Protein AF-A0A1Z5LGV1-F1 (afdb_monomer_lite)

Secondary structure (DSSP, 8-state):
---------S------------------SSSSGGGGS---PBPPHHHHHHHHHHHHHHHHHTT--HHHHHHHHHHHHHHHTTPBPPTT--HHHHHHHHHHHHHHHHHS-SS---HHHHHHHHHHTT----------

Sequence (136 aa):
MEAMKFPAVQMTLLLQKQKQKKGKSKTSGMFSMFRGLGGSKSITAEDMRPVLDKMRDHLIAKNVAADVAQKLCESVAAKLEGKVLGTFVGVASTVKSTLVEALVQLLSPKRRVNILRDVLEAQRSHRPYVMTFCGA

pLDDT: mean 79.91, std 23.15, range [30.38, 98.31]

InterPro domains:
  IPR013822 Signal recognition particle SRP54, helical bundle [PF02881] (28-98)
  IPR013822 Signal recognition particle SRP54, helical bundle [SM00963] (33-107)
  IPR036225 SRP/SRP receptor, N-terminal [SSF47364] (27-109)
  IPR042101 Signal recognition particle SRP54, N-terminal domain superfamily [G3DSA:1.20.120.140] (10-110)

Organism: Ornithodoros moubata (NCBI:txid6938)

Structure (mmCIF, N/CA/C/O backbone):
data_AF-A0A1Z5LGV1-F1
#
_entry.id   AF-A0A1Z5LGV1-F1
#
loop_
_atom_site.group_PDB
_atom_site.id
_atom_site.type_symbol
_atom_site.label_atom_id
_atom_site.label_alt_id
_atom_site.label_comp_id
_atom_site.label_asym_id
_atom_site.label_entity_id
_atom_site.label_seq_id
_atom_site.pdbx_PDB_ins_code
_atom_site.Cartn_x
_atom_site.Cartn_y
_atom_site.Cartn_z
_atom_site.occupancy
_atom_site.B_iso_or_equiv
_atom_site.auth_seq_id
_atom_site.auth_comp_id
_atom_site.auth_asym_id
_atom_site.auth_atom_id
_atom_site.pdbx_PDB_model_num
ATOM 1 N N . MET A 1 1 ? -64.201 9.557 92.984 1.00 36.22 1 MET A N 1
ATOM 2 C CA . MET A 1 1 ? -64.137 9.000 91.616 1.00 36.22 1 MET A CA 1
ATOM 3 C C . MET A 1 1 ? -65.012 9.906 90.767 1.00 36.22 1 MET A C 1
ATOM 5 O O . MET A 1 1 ? -66.161 10.060 91.130 1.00 36.22 1 MET A O 1
ATOM 9 N N . GLU A 1 2 ? -64.583 10.647 89.759 1.00 35.22 2 GLU A N 1
ATOM 10 C CA . GLU A 1 2 ? -63.324 10.742 89.031 1.00 35.22 2 GLU A CA 1
ATOM 11 C C . GLU A 1 2 ? -63.186 12.181 88.505 1.00 35.22 2 GLU A C 1
ATOM 13 O O . GLU A 1 2 ? -64.122 12.977 88.552 1.00 35.22 2 GLU A O 1
ATOM 18 N N . ALA A 1 3 ? -61.969 12.517 88.105 1.00 33.66 3 ALA A N 1
ATOM 19 C CA . ALA A 1 3 ? -61.445 13.849 87.935 1.00 33.66 3 ALA A CA 1
ATOM 20 C C . ALA A 1 3 ? -61.951 14.582 86.683 1.00 33.66 3 ALA A C 1
ATOM 22 O O . ALA A 1 3 ? -62.099 14.026 85.599 1.00 33.66 3 ALA A O 1
ATOM 23 N N . MET A 1 4 ? -62.088 15.895 86.860 1.00 40.12 4 MET A N 1
ATOM 24 C CA . MET A 1 4 ? -61.941 16.920 85.831 1.00 40.12 4 MET A CA 1
ATOM 25 C C . MET A 1 4 ? -60.697 16.681 84.957 1.00 40.12 4 MET A C 1
ATOM 27 O O . MET A 1 4 ? -59.629 16.406 85.509 1.00 40.12 4 MET A O 1
ATOM 31 N N . LYS A 1 5 ? -60.795 16.960 83.646 1.00 38.00 5 LYS A N 1
ATOM 32 C CA . LYS A 1 5 ? -60.021 18.016 82.941 1.00 38.00 5 LYS A CA 1
ATOM 33 C C . LYS A 1 5 ? -60.082 17.869 81.409 1.00 38.00 5 LYS A C 1
ATOM 35 O O . LYS A 1 5 ? -59.500 16.963 80.829 1.00 38.00 5 LYS A O 1
ATOM 40 N N . PHE A 1 6 ? -60.720 18.844 80.764 1.00 41.50 6 PHE A N 1
ATOM 41 C CA . PHE A 1 6 ? -60.247 19.450 79.505 1.00 41.50 6 PHE A CA 1
ATOM 42 C C . PHE A 1 6 ? -59.031 20.370 79.821 1.00 41.50 6 PHE A C 1
ATOM 44 O O . PHE A 1 6 ? -58.796 20.586 81.015 1.00 41.50 6 PHE A O 1
ATOM 51 N N . PRO A 1 7 ? -58.322 21.042 78.877 1.00 52.81 7 PRO A N 1
ATOM 52 C CA . PRO A 1 7 ? -58.356 21.035 77.400 1.00 52.81 7 PRO A CA 1
ATOM 53 C C . PRO A 1 7 ? -56.933 21.085 76.750 1.00 52.81 7 PRO A C 1
ATOM 55 O O . PRO A 1 7 ? -55.912 21.054 77.428 1.00 52.81 7 PRO A O 1
ATOM 58 N N . ALA A 1 8 ? -56.915 21.322 75.431 1.00 34.22 8 ALA A N 1
ATOM 59 C CA . ALA A 1 8 ? -56.030 22.271 74.738 1.00 34.22 8 ALA A CA 1
ATOM 60 C C . 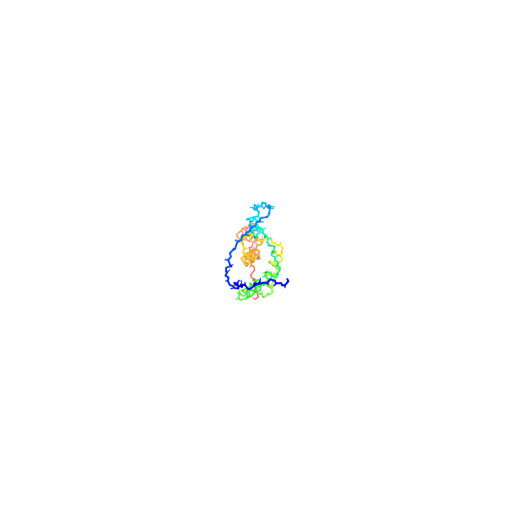ALA A 1 8 ? -54.835 21.719 73.931 1.00 34.22 8 ALA A C 1
ATOM 62 O O . ALA A 1 8 ? -53.972 20.994 74.410 1.00 34.22 8 ALA A O 1
ATOM 63 N N . VAL A 1 9 ? -54.753 22.261 72.712 1.00 41.88 9 VAL A N 1
ATOM 64 C CA . VAL A 1 9 ? -53.551 22.415 71.882 1.00 41.88 9 VAL A CA 1
ATOM 65 C C . VAL A 1 9 ? -53.180 21.227 70.982 1.00 41.88 9 VAL A C 1
ATOM 67 O O . VAL A 1 9 ? -52.059 20.729 70.959 1.00 41.88 9 VAL A O 1
ATOM 70 N N . GLN A 1 10 ? -54.123 20.869 70.106 1.00 46.72 10 GLN A N 1
ATOM 71 C CA . GLN A 1 10 ? -53.783 20.648 68.697 1.00 46.72 10 GLN A CA 1
ATOM 72 C C . GLN A 1 10 ? -53.206 21.971 68.148 1.00 46.72 10 GLN A C 1
ATOM 74 O O . GLN A 1 10 ? -53.766 23.021 68.447 1.00 46.72 10 GLN A O 1
ATOM 79 N N . MET A 1 11 ? -52.143 21.909 67.336 1.00 42.72 11 MET A N 1
ATOM 80 C CA . MET A 1 11 ? -51.363 23.039 66.788 1.00 42.72 11 MET A CA 1
ATOM 81 C C . MET A 1 11 ? -50.454 23.748 67.795 1.00 42.72 11 MET A C 1
ATOM 83 O O . MET A 1 11 ? -50.909 24.622 68.515 1.00 42.72 11 MET A O 1
ATOM 87 N N . THR A 1 12 ? -49.145 23.461 67.781 1.00 32.78 12 THR A N 1
ATOM 88 C CA . THR A 1 12 ? -48.112 24.358 67.209 1.00 32.78 12 THR A CA 1
ATOM 89 C C . THR A 1 12 ? -46.728 23.657 67.214 1.00 32.78 12 THR A C 1
ATOM 91 O O . THR A 1 12 ? -46.398 22.980 68.180 1.00 32.78 12 THR A O 1
ATOM 94 N N . LEU A 1 13 ? -45.918 23.893 66.165 1.00 39.47 13 LEU A N 1
ATOM 95 C CA . LEU A 1 13 ? -44.435 23.795 66.099 1.00 39.47 13 LEU A CA 1
ATOM 96 C C . LEU A 1 13 ? -43.800 22.384 66.150 1.00 39.47 13 LEU A C 1
ATOM 98 O O . LEU A 1 13 ? -43.783 21.718 67.173 1.00 39.47 13 LEU A O 1
ATOM 102 N N . LEU A 1 14 ? -43.250 21.826 65.059 1.00 42.00 14 LEU A N 1
ATOM 103 C CA . LEU A 1 14 ? -41.981 22.219 64.408 1.00 42.00 14 LEU A CA 1
ATOM 104 C C . LEU A 1 14 ? -40.938 22.792 65.383 1.00 42.00 14 LEU A C 1
ATOM 106 O O . LEU A 1 14 ? -40.961 23.986 65.628 1.00 42.00 14 LEU A O 1
ATOM 110 N N . LEU A 1 15 ? -39.996 21.969 65.864 1.00 39.81 15 LEU A N 1
ATOM 111 C CA . LEU A 1 15 ? -38.536 22.198 65.792 1.00 39.81 15 LEU A CA 1
ATOM 112 C C . LEU A 1 15 ? -37.749 21.217 66.693 1.00 39.81 15 LEU A C 1
ATOM 114 O O . LEU A 1 15 ? -37.847 21.242 67.910 1.00 39.81 15 LEU A O 1
ATOM 118 N N . GLN A 1 16 ? -36.917 20.400 66.035 1.00 39.75 16 GLN A N 1
ATOM 119 C CA . GLN A 1 16 ? -35.547 19.991 66.398 1.00 39.75 16 GLN A CA 1
ATOM 120 C C . GLN A 1 16 ? -35.178 19.698 67.873 1.00 39.75 16 GLN A C 1
ATOM 122 O O . GLN A 1 16 ? -35.063 20.624 68.667 1.00 39.75 16 GLN A O 1
ATOM 127 N N . LYS A 1 17 ? -34.649 18.487 68.144 1.00 36.25 17 LYS A N 1
ATOM 128 C CA . LYS A 1 17 ? -33.234 18.321 68.571 1.00 36.25 17 LYS A CA 1
ATOM 129 C C . LYS A 1 17 ? -32.749 16.865 68.525 1.00 36.25 17 LYS A C 1
ATOM 131 O O . LYS A 1 17 ? -33.397 15.952 69.019 1.00 36.25 17 LYS A O 1
ATOM 136 N N . GLN A 1 18 ? -31.568 16.682 67.941 1.00 45.03 18 GLN A N 1
ATOM 137 C CA . GLN A 1 18 ? -30.833 15.424 67.787 1.00 45.03 18 GLN A CA 1
ATOM 138 C C . GLN A 1 18 ? -30.081 14.970 69.051 1.00 45.03 18 GLN A C 1
ATOM 140 O O . GLN A 1 18 ? -29.684 15.818 69.853 1.00 45.03 18 GLN A O 1
ATOM 145 N N . LYS A 1 19 ? -29.686 13.678 69.109 1.00 33.72 19 LYS A N 1
ATOM 146 C CA . LYS A 1 19 ? -28.372 13.276 69.667 1.00 33.72 19 LYS A CA 1
ATOM 147 C C . LYS A 1 19 ? -27.834 11.899 69.191 1.00 33.72 19 LYS A C 1
ATOM 149 O O . LYS A 1 19 ? -28.263 10.856 69.659 1.00 33.72 19 LYS A O 1
ATOM 154 N N . GLN A 1 20 ? -26.853 11.977 68.279 1.00 38.22 20 GLN A N 1
ATOM 155 C CA . GLN A 1 20 ? -25.577 11.234 68.114 1.00 38.22 20 GLN A CA 1
ATOM 156 C C . GLN A 1 20 ? -25.432 9.708 68.339 1.00 38.22 20 GLN A C 1
ATOM 158 O O . GLN A 1 20 ? -25.688 9.210 69.430 1.00 38.22 20 GLN A O 1
ATOM 163 N N . LYS A 1 21 ? -24.691 9.053 67.415 1.00 30.38 21 LYS A N 1
ATOM 164 C CA . LYS A 1 21 ? -23.505 8.211 67.731 1.00 30.38 21 LYS A CA 1
ATOM 165 C C . LYS A 1 21 ? -22.512 8.080 66.549 1.00 30.38 21 LYS A C 1
ATOM 167 O O . LYS A 1 21 ? -22.843 8.348 65.403 1.00 30.38 21 LYS A O 1
ATOM 172 N N . LYS A 1 22 ? -21.260 7.779 66.913 1.00 31.39 22 LYS A N 1
ATOM 173 C CA . LYS A 1 22 ? -19.958 8.121 66.301 1.00 31.39 22 LYS A CA 1
ATOM 174 C C . LYS A 1 22 ? -19.494 7.268 65.098 1.00 31.39 22 LYS A C 1
ATOM 176 O O . LYS A 1 22 ? -19.676 6.061 65.100 1.00 31.39 22 LYS A O 1
ATOM 181 N N . GLY A 1 23 ? -18.693 7.904 64.228 1.00 35.59 23 GLY A N 1
ATOM 182 C CA . GLY A 1 23 ? -17.347 7.437 63.839 1.00 35.59 23 GLY A CA 1
ATOM 183 C C . GLY A 1 23 ? -17.188 6.504 62.630 1.00 35.59 23 GLY A C 1
ATOM 184 O O . GLY A 1 23 ? -17.372 5.302 62.760 1.00 35.59 23 GLY A O 1
ATOM 185 N N . LYS A 1 24 ? -16.693 7.051 61.506 1.00 33.25 24 LYS A N 1
ATOM 186 C CA . LYS A 1 24 ? -15.644 6.465 60.639 1.00 33.25 24 LYS A CA 1
ATOM 187 C C . LYS A 1 24 ? -15.133 7.530 59.654 1.00 33.25 24 LYS A C 1
ATOM 189 O O . LYS A 1 24 ? -15.901 8.349 59.153 1.00 33.25 24 LYS A O 1
ATOM 194 N N . SER A 1 25 ? -13.818 7.548 59.468 1.00 41.03 25 SER A N 1
ATOM 195 C CA . SER A 1 25 ? -13.013 8.503 58.699 1.00 41.03 25 SER A CA 1
ATOM 196 C C . SER A 1 25 ? -13.565 8.802 57.299 1.00 41.03 25 SER A C 1
ATOM 198 O O . SER A 1 25 ? -13.616 7.922 56.440 1.00 41.03 25 SER A O 1
ATOM 200 N N . LYS A 1 26 ? -13.905 10.068 57.035 1.00 47.12 26 LYS A N 1
ATOM 201 C CA . LYS A 1 26 ? -14.182 10.579 55.686 1.00 47.12 26 LYS A CA 1
ATOM 202 C C . LYS A 1 26 ? -12.886 11.094 55.054 1.00 47.12 26 LYS A C 1
ATOM 204 O O . LYS A 1 26 ? -12.682 12.292 54.925 1.00 47.12 26 LYS A O 1
ATOM 209 N N . THR A 1 27 ? -12.014 10.170 54.670 1.00 55.22 27 THR A N 1
ATOM 210 C CA . THR A 1 27 ? -10.821 10.429 53.843 1.00 55.22 27 THR A CA 1
ATOM 211 C C . THR A 1 27 ? -10.721 9.355 52.761 1.00 55.22 27 THR A C 1
ATOM 213 O O . THR A 1 27 ? -9.743 8.628 52.677 1.00 55.22 27 THR A O 1
ATOM 216 N N . SER A 1 28 ? -11.781 9.176 51.969 1.00 55.50 28 SER A N 1
ATOM 217 C CA . SER A 1 28 ? -11.756 8.298 50.786 1.00 55.50 28 SER A CA 1
ATOM 218 C C . SER A 1 28 ? -12.916 8.636 49.841 1.00 55.50 28 SER A C 1
ATOM 220 O O . SER A 1 28 ? -13.793 7.822 49.579 1.00 55.50 28 SER A O 1
ATOM 222 N N . GLY A 1 29 ? -13.006 9.903 49.422 1.00 60.25 29 GLY A N 1
ATOM 223 C CA . GLY A 1 29 ? -14.094 10.390 48.556 1.00 60.25 29 GLY A CA 1
ATOM 224 C C . GLY A 1 29 ? -13.644 10.972 47.216 1.00 60.25 29 GLY A C 1
ATOM 225 O O . GLY A 1 29 ? -14.476 11.165 46.342 1.00 60.25 29 GLY A O 1
ATOM 226 N N . MET A 1 30 ? -12.345 11.238 47.033 1.00 61.28 30 MET A N 1
ATOM 227 C CA . MET A 1 30 ? -11.829 11.940 45.844 1.00 61.28 30 MET A CA 1
ATOM 228 C C . MET A 1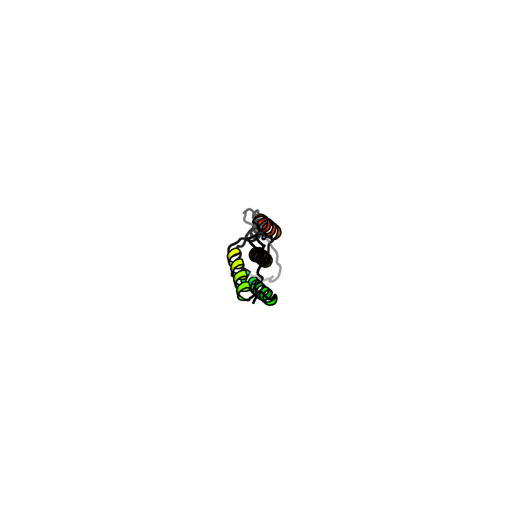 30 ? -10.877 11.103 44.975 1.00 61.28 30 MET A C 1
ATOM 230 O O . MET A 1 30 ? -10.498 11.539 43.896 1.00 61.28 30 MET A O 1
ATOM 234 N N . PHE A 1 31 ? -10.547 9.870 45.379 1.00 63.59 31 PHE A N 1
ATOM 235 C CA . PHE A 1 31 ? -9.736 8.951 44.564 1.00 63.59 31 PHE A CA 1
ATOM 236 C C . PHE A 1 31 ? -10.560 8.069 43.602 1.00 63.59 31 PHE A C 1
ATOM 238 O O . PHE A 1 31 ? -9.977 7.407 42.748 1.00 63.59 31 PHE A O 1
ATOM 245 N N . SER A 1 32 ? -11.902 8.055 43.680 1.00 59.44 32 SER A N 1
ATOM 246 C CA . SER A 1 32 ? -12.731 7.246 42.762 1.00 59.44 32 SER A CA 1
ATOM 247 C C . SER A 1 32 ? -12.989 7.921 41.409 1.00 59.44 32 SER A C 1
ATOM 249 O O . SER A 1 32 ? -13.246 7.227 40.428 1.00 59.44 32 SER A O 1
ATOM 251 N N . MET A 1 33 ? -12.853 9.249 41.323 1.00 61.69 33 MET A N 1
ATOM 252 C CA . MET A 1 33 ? -13.093 10.006 40.087 1.00 61.69 33 MET A CA 1
ATOM 253 C C . MET A 1 33 ? -11.931 9.895 39.085 1.00 61.69 33 MET A C 1
ATOM 255 O O . MET A 1 33 ? -12.138 9.997 37.880 1.00 61.69 33 MET A O 1
ATOM 259 N N . PHE A 1 34 ? -10.723 9.576 39.560 1.00 58.69 34 PHE A N 1
ATOM 260 C CA . PHE A 1 34 ? -9.552 9.337 38.706 1.00 58.69 34 PHE A CA 1
ATOM 261 C C . PHE A 1 34 ? -9.468 7.903 38.154 1.00 58.69 34 PHE A C 1
ATOM 263 O O . PHE A 1 34 ? -8.613 7.615 37.320 1.00 58.69 34 PHE A O 1
ATOM 270 N N . ARG A 1 35 ? -10.384 6.999 38.538 1.00 59.09 35 ARG A N 1
ATOM 271 C CA . ARG A 1 35 ? -10.413 5.615 38.026 1.00 59.09 35 ARG A CA 1
ATOM 272 C C . ARG A 1 35 ? -10.945 5.510 36.585 1.00 59.09 35 ARG A C 1
ATOM 274 O O . ARG A 1 35 ? -10.800 4.464 35.963 1.00 59.09 35 ARG A O 1
ATOM 281 N N . GLY A 1 36 ? -11.522 6.588 36.044 1.00 55.53 36 GLY A N 1
ATOM 282 C CA . GLY A 1 36 ? -12.005 6.668 34.658 1.00 55.53 36 GLY A CA 1
ATOM 283 C C . GLY A 1 36 ? -10.961 7.107 33.621 1.00 55.53 36 GLY A C 1
ATOM 284 O O . GLY A 1 36 ? -11.248 7.056 32.430 1.00 55.53 36 GLY A O 1
ATOM 285 N N . LEU A 1 3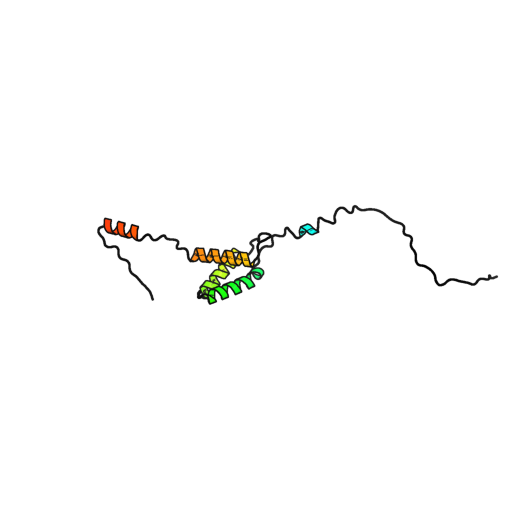7 ? -9.760 7.519 34.048 1.00 54.22 37 LEU A N 1
ATOM 286 C CA . LEU A 1 37 ? -8.723 8.121 33.189 1.00 54.22 37 LEU A CA 1
ATOM 287 C C . LEU A 1 37 ? -7.563 7.175 32.824 1.00 54.22 37 LEU A C 1
ATOM 289 O O . LEU A 1 37 ? -6.577 7.608 32.236 1.00 54.22 37 LEU A O 1
ATOM 293 N N . GLY A 1 38 ? -7.673 5.884 33.149 1.00 56.19 38 GLY A N 1
ATOM 294 C CA . GLY A 1 38 ? -6.594 4.902 32.966 1.00 56.19 38 GLY A CA 1
ATOM 295 C C . GLY A 1 38 ? -7.040 3.577 32.351 1.00 56.19 38 GLY A C 1
ATOM 296 O O . GLY A 1 38 ? -6.419 2.551 32.601 1.00 56.19 38 GLY A O 1
ATOM 297 N N . GLY A 1 39 ? -8.144 3.570 31.601 1.00 55.47 39 GLY A N 1
ATOM 298 C CA . GLY A 1 39 ? -8.634 2.382 30.907 1.00 55.47 39 GLY A CA 1
ATOM 299 C C . GLY A 1 39 ? -8.254 2.446 29.441 1.00 55.47 39 GLY A C 1
ATOM 300 O O . GLY A 1 39 ? -8.995 3.003 28.636 1.00 55.47 39 GLY A O 1
ATOM 301 N N . SER A 1 40 ? -7.096 1.902 29.101 1.00 64.25 40 SER A N 1
ATOM 302 C CA . SER A 1 40 ? -6.608 1.814 27.736 1.00 64.25 40 SER A CA 1
ATOM 303 C C . SER A 1 40 ? -7.449 0.772 26.976 1.00 64.25 40 SER A C 1
ATOM 305 O O . SER A 1 40 ? -7.080 -0.398 26.874 1.00 64.25 40 SER A O 1
ATOM 307 N N . LYS A 1 41 ? -8.660 1.168 26.560 1.00 71.88 41 LYS A N 1
ATOM 308 C CA . LYS A 1 41 ? -9.611 0.285 25.878 1.00 71.88 41 LYS A CA 1
ATOM 309 C C . LYS A 1 41 ? -8.968 -0.236 24.594 1.00 71.88 41 LYS A C 1
ATOM 311 O O . LYS A 1 41 ? -8.501 0.545 23.763 1.00 71.88 41 LYS A O 1
ATOM 316 N N . SER A 1 42 ? -8.924 -1.557 24.469 1.00 85.88 42 SER A N 1
ATOM 317 C CA . SER A 1 42 ? -8.556 -2.227 23.229 1.00 85.88 42 SER A CA 1
ATOM 318 C C . SER A 1 42 ? -9.613 -1.939 22.170 1.00 85.88 42 SER A C 1
ATOM 320 O O . SER A 1 42 ? -10.807 -1.987 22.463 1.00 85.88 42 SER A O 1
ATOM 322 N N . ILE A 1 43 ? -9.174 -1.663 20.951 1.00 89.62 43 ILE A N 1
ATOM 323 C CA . ILE A 1 43 ? -10.053 -1.473 19.804 1.00 89.62 43 ILE A CA 1
ATOM 324 C C . ILE A 1 43 ? -10.642 -2.824 19.372 1.00 89.62 43 ILE A C 1
ATOM 326 O O . ILE A 1 43 ? -9.914 -3.810 19.211 1.00 89.62 43 ILE A O 1
ATOM 330 N N . THR A 1 44 ? -11.963 -2.884 19.214 1.00 92.00 44 THR A N 1
ATOM 331 C CA . THR A 1 44 ? -12.675 -4.086 18.753 1.00 92.00 44 THR A CA 1
ATOM 332 C C . THR A 1 44 ? -13.097 -3.959 17.290 1.00 92.00 44 THR A C 1
ATOM 334 O O . THR A 1 44 ? -13.118 -2.859 16.730 1.00 92.00 44 THR A O 1
ATOM 337 N N . ALA A 1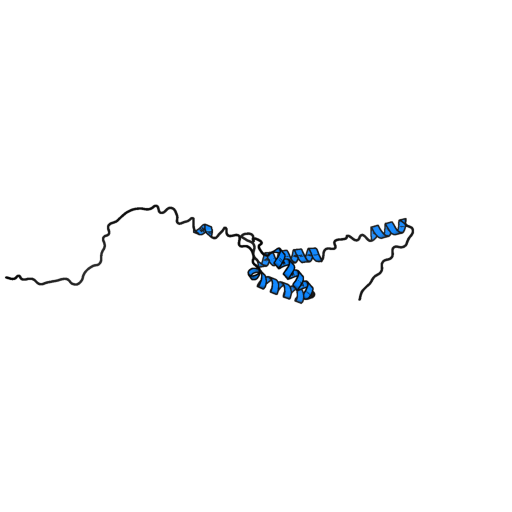 45 ? -13.451 -5.080 16.656 1.00 91.12 45 ALA A N 1
ATOM 338 C CA . ALA A 1 45 ? -13.961 -5.084 15.285 1.00 91.12 45 ALA A CA 1
ATOM 339 C C . ALA A 1 45 ? -15.197 -4.179 15.110 1.00 91.12 45 ALA A C 1
ATOM 341 O O . ALA A 1 45 ? -15.279 -3.425 14.138 1.00 91.12 45 ALA A O 1
ATOM 342 N N . GLU A 1 46 ? -16.117 -4.191 16.078 1.00 92.50 46 GLU A N 1
ATOM 343 C CA . GLU A 1 46 ? -17.344 -3.387 16.024 1.00 92.50 46 GLU A CA 1
ATOM 344 C C . GLU A 1 46 ? -17.064 -1.881 16.127 1.00 92.50 46 GLU A C 1
ATOM 346 O O . GLU A 1 46 ? -17.705 -1.088 15.436 1.00 92.50 46 GLU A O 1
ATOM 351 N N . ASP A 1 47 ? -16.051 -1.476 16.904 1.00 90.69 47 ASP A N 1
ATOM 352 C CA . ASP A 1 47 ? -15.640 -0.067 17.001 1.00 90.69 47 ASP A CA 1
ATOM 353 C C . ASP A 1 47 ? -15.110 0.469 15.659 1.00 90.69 47 ASP A C 1
ATOM 355 O O . ASP A 1 47 ? -15.272 1.648 15.330 1.00 90.69 47 ASP A O 1
ATOM 359 N N . MET A 1 48 ? -14.452 -0.393 14.876 1.00 94.44 48 MET A N 1
ATOM 360 C CA . MET A 1 48 ? -13.812 -0.023 13.610 1.00 94.44 48 MET A CA 1
ATOM 361 C C . MET A 1 48 ? -14.761 -0.064 12.418 1.00 94.44 48 MET A C 1
ATOM 363 O O . MET A 1 48 ? -14.598 0.730 11.488 1.00 94.44 48 MET A O 1
ATOM 367 N N . ARG A 1 49 ? -15.743 -0.968 12.437 1.00 95.62 49 ARG A N 1
ATOM 368 C CA . ARG A 1 49 ? -16.662 -1.247 11.328 1.00 95.62 49 ARG A CA 1
ATOM 369 C C . ARG A 1 49 ? -17.243 0.004 10.647 1.00 95.62 49 ARG A C 1
ATOM 371 O O . ARG A 1 49 ? -17.028 0.149 9.443 1.00 95.62 49 ARG A O 1
ATOM 378 N N . PRO A 1 50 ? -17.853 0.976 11.361 1.00 95.62 50 PRO A N 1
ATOM 379 C CA . PRO A 1 50 ? -18.427 2.156 10.708 1.00 95.62 50 PRO A CA 1
ATOM 380 C C . PRO A 1 50 ? -17.377 3.062 10.047 1.00 95.62 50 PRO A C 1
ATOM 382 O O . PRO A 1 50 ? -17.695 3.806 9.118 1.00 95.62 50 PRO A O 1
ATOM 385 N N . VAL A 1 51 ? -16.129 3.040 10.522 1.00 96.44 51 VAL A N 1
ATOM 386 C CA . VAL A 1 51 ? -15.030 3.798 9.911 1.00 96.44 51 VAL A CA 1
ATOM 387 C C . VAL A 1 51 ? -14.489 3.057 8.692 1.00 96.44 51 VAL A C 1
ATOM 389 O O . VAL A 1 51 ? -14.259 3.682 7.659 1.00 96.44 51 VAL A O 1
ATOM 392 N N . LEU A 1 52 ? -14.304 1.740 8.796 1.00 97.44 52 LEU A N 1
ATOM 393 C CA . LEU A 1 52 ? -13.789 0.897 7.718 1.00 97.44 52 LEU A CA 1
ATOM 394 C C . LEU A 1 52 ? -14.727 0.870 6.510 1.00 97.44 52 LEU A C 1
ATOM 396 O O . LEU A 1 52 ? -14.241 0.986 5.386 1.00 97.44 52 LEU A O 1
ATOM 400 N N . ASP A 1 53 ? -16.043 0.809 6.728 1.00 97.44 53 ASP A N 1
ATOM 401 C CA . ASP A 1 53 ? -17.035 0.883 5.648 1.00 97.44 53 ASP A CA 1
ATOM 402 C C . ASP A 1 53 ? -16.952 2.228 4.912 1.00 97.44 53 ASP A C 1
ATOM 404 O O . ASP A 1 53 ? -16.805 2.267 3.691 1.00 97.44 53 ASP A O 1
ATOM 408 N N . LYS A 1 54 ? -16.912 3.344 5.654 1.00 97.38 54 LYS A N 1
ATOM 409 C CA . LYS A 1 54 ? -16.737 4.681 5.060 1.00 97.38 54 LYS A CA 1
ATOM 410 C C . LYS A 1 54 ? -15.423 4.812 4.293 1.00 97.38 54 LYS A C 1
ATOM 412 O O . LYS A 1 54 ? -15.381 5.480 3.264 1.00 97.38 54 LYS A O 1
ATOM 417 N N . MET A 1 55 ? -14.338 4.220 4.795 1.00 97.44 55 MET A N 1
ATOM 418 C CA . MET A 1 55 ? -13.045 4.247 4.110 1.00 97.44 55 MET A CA 1
ATOM 419 C C . MET A 1 55 ? -13.056 3.396 2.841 1.00 97.44 55 MET A C 1
ATOM 421 O O . MET A 1 55 ? -12.540 3.855 1.825 1.00 97.44 55 MET A O 1
ATOM 425 N N . ARG A 1 56 ? -13.677 2.212 2.866 1.00 97.94 56 ARG A N 1
ATOM 426 C CA . ARG A 1 56 ? -13.851 1.367 1.679 1.00 97.94 56 ARG A CA 1
ATOM 427 C C . ARG A 1 56 ? -14.596 2.132 0.590 1.00 97.94 56 ARG A C 1
ATOM 429 O O . ARG A 1 56 ? -14.091 2.248 -0.523 1.00 97.94 56 ARG A O 1
ATOM 436 N N . ASP A 1 57 ? -15.745 2.707 0.927 1.00 98.12 57 ASP A N 1
ATOM 437 C CA . ASP A 1 57 ? -16.571 3.440 -0.034 1.00 98.12 57 ASP A CA 1
ATOM 438 C C . ASP A 1 57 ? -15.825 4.676 -0.572 1.00 98.12 57 ASP A C 1
ATOM 440 O O . ASP A 1 57 ? -15.862 4.968 -1.766 1.00 98.12 57 ASP A O 1
ATOM 444 N N . HIS A 1 58 ? -15.055 5.357 0.284 1.00 97.75 58 HIS A N 1
ATOM 445 C CA . HIS A 1 58 ? -14.205 6.479 -0.117 1.00 97.75 58 HIS A CA 1
ATOM 446 C C . HIS A 1 58 ? -13.063 6.069 -1.066 1.00 97.75 58 HIS A C 1
ATOM 448 O O . HIS A 1 58 ? -12.720 6.836 -1.966 1.00 97.75 58 HIS A O 1
ATOM 454 N N . LEU A 1 59 ? -12.476 4.879 -0.898 1.00 97.81 59 LEU A N 1
ATOM 455 C CA . LEU A 1 59 ? -11.470 4.342 -1.822 1.00 97.81 59 LEU A CA 1
ATOM 456 C C . LEU A 1 59 ? -12.094 3.992 -3.177 1.00 97.81 59 LEU A C 1
ATOM 458 O O . LEU A 1 59 ? -11.544 4.365 -4.213 1.00 97.81 59 LEU A O 1
ATOM 462 N N . ILE A 1 60 ? -13.262 3.347 -3.178 1.00 98.12 60 ILE A N 1
ATOM 463 C CA . ILE A 1 60 ? -13.990 2.996 -4.407 1.00 98.12 60 ILE A CA 1
ATOM 464 C C . ILE A 1 60 ? -14.369 4.258 -5.186 1.00 98.12 60 ILE A C 1
ATOM 466 O O . ILE A 1 60 ? -14.101 4.351 -6.382 1.00 98.12 60 ILE A O 1
ATOM 470 N N . ALA A 1 61 ? -14.890 5.279 -4.500 1.00 98.31 61 ALA A N 1
ATOM 471 C CA . ALA A 1 61 ? -15.195 6.577 -5.103 1.00 98.31 61 ALA A CA 1
ATOM 472 C C . ALA A 1 61 ? -13.958 7.273 -5.711 1.00 98.31 61 ALA A C 1
ATOM 474 O O . ALA A 1 61 ? -14.093 8.145 -6.567 1.00 98.31 61 ALA A O 1
ATOM 475 N N . LYS A 1 62 ? -12.746 6.891 -5.286 1.00 97.44 62 LYS A N 1
ATOM 476 C CA . LYS A 1 62 ? -11.465 7.358 -5.839 1.00 97.44 62 LYS A CA 1
ATOM 477 C C . LYS A 1 62 ? -10.879 6.425 -6.904 1.00 97.44 62 LYS A C 1
ATOM 479 O O . LYS A 1 62 ? -9.691 6.528 -7.198 1.00 97.44 62 LYS A O 1
ATOM 484 N N . ASN A 1 63 ? -11.699 5.568 -7.508 1.00 97.94 63 ASN A N 1
ATOM 485 C CA . ASN A 1 63 ? -11.310 4.610 -8.548 1.00 97.94 63 ASN A CA 1
ATOM 486 C C . ASN A 1 63 ? -10.363 3.499 -8.070 1.00 97.94 63 ASN A C 1
ATOM 488 O O . ASN A 1 63 ? -9.642 2.909 -8.874 1.00 97.94 63 ASN A O 1
ATOM 492 N N . VAL A 1 64 ? -10.352 3.181 -6.774 1.00 97.25 64 VAL A N 1
ATOM 493 C CA . VAL A 1 64 ? -9.712 1.947 -6.307 1.00 97.25 64 VAL A CA 1
ATOM 494 C C . VAL A 1 64 ? -10.657 0.784 -6.590 1.00 97.25 64 VAL A C 1
ATOM 496 O O . VAL A 1 64 ? -11.846 0.860 -6.280 1.00 97.25 64 VAL A O 1
ATOM 499 N N . ALA A 1 65 ? -10.133 -0.300 -7.164 1.00 97.25 65 ALA A N 1
ATOM 500 C CA . ALA A 1 65 ? -10.912 -1.510 -7.400 1.00 97.25 65 ALA A CA 1
ATOM 501 C C . ALA A 1 65 ? -11.569 -1.995 -6.095 1.00 97.25 65 ALA A C 1
ATOM 503 O O . ALA A 1 65 ? -10.942 -1.989 -5.032 1.00 97.25 65 ALA A O 1
ATOM 504 N N . ALA A 1 66 ? -12.840 -2.398 -6.171 1.00 97.44 66 ALA A N 1
ATOM 505 C CA . ALA A 1 66 ? -13.631 -2.735 -4.989 1.00 97.44 66 ALA A CA 1
ATOM 506 C C . ALA A 1 66 ? -13.003 -3.865 -4.159 1.00 97.44 66 ALA A C 1
ATOM 508 O O . ALA A 1 66 ? -12.990 -3.797 -2.930 1.00 97.44 66 ALA A O 1
ATOM 509 N N . ASP A 1 67 ? -12.414 -4.862 -4.820 1.00 97.12 67 ASP A N 1
ATOM 510 C CA . ASP A 1 67 ? -11.725 -5.966 -4.157 1.00 97.12 67 ASP A CA 1
ATOM 511 C C . ASP A 1 67 ? -10.444 -5.501 -3.438 1.00 97.12 67 ASP A C 1
ATOM 513 O O . ASP A 1 67 ? -10.151 -5.959 -2.335 1.00 97.12 67 ASP A O 1
ATOM 517 N N . VAL A 1 68 ? -9.701 -4.557 -4.023 1.00 96.31 68 VAL A N 1
ATOM 518 C CA . VAL A 1 68 ? -8.504 -3.959 -3.416 1.00 96.31 68 VAL A CA 1
ATOM 519 C C . VAL A 1 68 ? -8.883 -3.106 -2.207 1.00 96.31 68 VAL A C 1
ATOM 521 O O . VAL A 1 68 ? -8.251 -3.226 -1.158 1.00 96.31 68 VAL A O 1
ATOM 524 N N . ALA A 1 69 ? -9.928 -2.281 -2.316 1.00 97.56 69 ALA A N 1
ATOM 525 C CA . ALA A 1 69 ? -10.427 -1.474 -1.204 1.00 97.56 69 ALA A CA 1
ATOM 526 C C . ALA A 1 69 ? -10.871 -2.353 -0.022 1.00 97.56 69 ALA A C 1
ATOM 528 O O . ALA A 1 69 ? -10.517 -2.072 1.124 1.00 97.56 69 ALA A O 1
ATOM 529 N N . GLN A 1 70 ? -11.583 -3.449 -0.305 1.00 97.12 70 GLN A N 1
ATOM 530 C CA . GLN A 1 70 ? -12.007 -4.425 0.698 1.00 97.12 70 GLN A CA 1
ATOM 531 C C . GLN A 1 70 ? -10.805 -5.083 1.396 1.00 97.12 70 GLN A C 1
ATOM 533 O O . GLN A 1 70 ? -10.697 -5.012 2.621 1.00 97.12 70 GLN A O 1
ATOM 538 N N . LYS A 1 71 ? -9.852 -5.636 0.631 1.00 97.00 71 LYS A N 1
ATOM 539 C CA . LYS A 1 71 ? -8.635 -6.280 1.170 1.00 97.00 71 LYS A CA 1
ATOM 540 C C . LYS A 1 71 ? -7.793 -5.328 2.024 1.00 97.00 71 LYS A C 1
ATOM 542 O O . LYS A 1 71 ? -7.208 -5.740 3.029 1.00 97.00 71 LYS A O 1
ATOM 547 N N . LEU A 1 72 ? -7.717 -4.050 1.640 1.00 96.44 72 LEU A N 1
ATOM 548 C CA . LEU A 1 72 ? -7.029 -3.022 2.423 1.00 96.44 72 LEU A CA 1
ATOM 549 C C . LEU A 1 72 ? -7.725 -2.776 3.766 1.00 96.44 72 LEU A C 1
ATOM 551 O O . LEU A 1 72 ? -7.054 -2.774 4.798 1.00 96.44 72 LEU A O 1
ATOM 555 N N . CYS A 1 73 ? -9.051 -2.607 3.775 1.00 97.06 73 CYS A N 1
ATOM 556 C CA . CYS A 1 73 ? -9.805 -2.421 5.016 1.00 97.06 73 CYS A CA 1
ATOM 557 C C . CYS A 1 73 ? -9.724 -3.652 5.937 1.00 97.06 73 CYS A C 1
ATOM 559 O O . CYS A 1 73 ? -9.538 -3.484 7.141 1.00 97.06 73 CYS A O 1
ATOM 561 N N . GLU A 1 74 ? -9.775 -4.871 5.394 1.00 96.62 74 GLU A N 1
ATOM 562 C CA . GLU A 1 74 ? -9.583 -6.117 6.155 1.00 96.62 74 GLU A CA 1
ATOM 563 C C . GLU A 1 74 ? -8.183 -6.202 6.779 1.00 96.62 74 GLU A C 1
ATOM 565 O O . GLU A 1 74 ? -8.040 -6.502 7.964 1.00 96.62 74 GLU A O 1
ATOM 570 N N . SER A 1 75 ? -7.143 -5.854 6.013 1.00 96.50 75 SER A N 1
ATOM 571 C CA . SER A 1 75 ? -5.760 -5.822 6.508 1.00 96.50 75 SER A CA 1
ATOM 572 C C . SER A 1 75 ? -5.579 -4.807 7.642 1.00 96.50 75 SER A C 1
ATOM 574 O O . SER A 1 75 ? -4.852 -5.062 8.603 1.00 96.50 75 SER A O 1
ATOM 576 N N . VAL A 1 76 ? -6.250 -3.652 7.557 1.00 96.88 76 VAL A N 1
ATOM 577 C CA . VAL A 1 76 ? -6.243 -2.635 8.619 1.00 96.88 76 VAL A CA 1
ATOM 578 C C . VAL A 1 76 ? -6.999 -3.120 9.852 1.00 96.88 76 VAL A C 1
ATOM 580 O O . VAL A 1 76 ? -6.485 -2.952 10.957 1.00 96.88 76 VAL A O 1
ATOM 583 N N . ALA A 1 77 ? -8.167 -3.746 9.680 1.00 96.19 77 ALA A N 1
ATOM 584 C CA . ALA A 1 77 ? -8.939 -4.322 10.779 1.00 96.19 77 ALA A CA 1
ATOM 585 C C . ALA A 1 77 ? -8.101 -5.345 11.556 1.00 96.19 77 ALA A C 1
ATOM 587 O O . ALA A 1 77 ? -7.906 -5.186 12.757 1.00 96.19 77 ALA A O 1
ATOM 588 N N . ALA A 1 78 ? -7.496 -6.307 10.852 1.00 95.88 78 ALA A N 1
ATOM 589 C CA . ALA A 1 78 ? -6.632 -7.323 11.449 1.00 95.88 78 ALA A CA 1
ATOM 590 C C . ALA A 1 78 ? -5.387 -6.724 12.129 1.00 95.88 78 ALA A C 1
ATOM 592 O O . ALA A 1 78 ? -4.948 -7.198 13.173 1.00 95.88 78 ALA A O 1
ATOM 593 N N . LYS A 1 79 ? -4.807 -5.653 11.566 1.00 94.94 79 LYS A N 1
ATOM 594 C CA . LYS A 1 79 ? -3.652 -4.961 12.165 1.00 94.94 79 LYS A CA 1
ATOM 595 C C . LYS A 1 79 ? -4.026 -4.193 13.432 1.00 94.94 79 LYS A C 1
ATOM 597 O O . LYS A 1 79 ? -3.127 -3.915 14.231 1.00 94.94 79 LYS A O 1
ATOM 602 N N . LEU A 1 80 ? -5.277 -3.773 13.586 1.00 94.75 80 LEU A N 1
ATOM 603 C CA . LEU A 1 80 ? -5.715 -2.936 14.698 1.00 94.75 80 LEU A CA 1
ATOM 604 C C . LEU A 1 80 ? -6.441 -3.712 15.788 1.00 94.75 80 LEU A C 1
ATOM 606 O O . LEU A 1 80 ? -6.288 -3.340 16.941 1.00 94.75 80 LEU A O 1
ATOM 610 N N . GLU A 1 81 ? -7.164 -4.778 15.468 1.00 94.12 81 GLU A N 1
ATOM 611 C CA . GLU A 1 81 ? -7.939 -5.550 16.438 1.00 94.12 81 GLU A CA 1
ATOM 612 C C . GLU A 1 81 ? -7.112 -5.959 17.669 1.00 94.12 81 GLU A C 1
ATOM 614 O O . GLU A 1 81 ? -5.977 -6.428 17.571 1.00 94.12 81 GLU A O 1
ATOM 619 N N . GLY A 1 82 ? -7.665 -5.705 18.858 1.00 90.81 82 GLY A N 1
ATOM 620 C CA . GLY A 1 82 ? -7.000 -5.982 20.131 1.00 90.81 82 GLY A CA 1
ATOM 621 C C . GLY A 1 82 ? -5.906 -4.977 20.512 1.00 90.81 82 GLY A C 1
ATOM 622 O O . GLY A 1 82 ? -5.411 -5.027 21.640 1.00 90.81 82 GLY A O 1
ATOM 623 N N . LYS A 1 83 ? -5.544 -4.022 19.642 1.00 90.69 83 LYS A N 1
ATOM 624 C CA . LYS A 1 83 ? -4.587 -2.970 20.002 1.00 90.69 83 LYS A CA 1
ATOM 625 C C . LYS A 1 83 ? -5.197 -1.961 20.951 1.00 90.69 83 LYS A C 1
ATOM 627 O O . LYS A 1 83 ? -6.323 -1.495 20.803 1.00 90.69 83 LYS A O 1
ATOM 632 N N . VAL A 1 84 ? -4.382 -1.574 21.912 1.00 89.00 84 VAL A N 1
ATOM 633 C CA . VAL A 1 84 ? -4.705 -0.541 22.877 1.00 89.00 84 VAL A CA 1
ATOM 634 C C . VAL A 1 84 ? -4.415 0.829 22.266 1.00 89.00 84 VAL A C 1
ATOM 636 O O . VAL A 1 84 ? -3.291 1.095 21.838 1.00 89.00 84 VAL A O 1
ATOM 639 N N . LEU A 1 85 ? -5.424 1.699 22.221 1.00 85.38 85 LEU A N 1
ATOM 640 C CA . LEU A 1 85 ? -5.251 3.079 21.770 1.00 85.38 85 LEU A CA 1
ATOM 641 C C . LEU A 1 85 ? -4.690 3.959 22.893 1.00 85.38 85 LEU A C 1
ATOM 643 O O . LEU A 1 85 ? -4.980 3.756 24.073 1.00 85.38 85 LEU A O 1
ATOM 647 N N . GLY A 1 86 ? -3.893 4.961 22.512 1.00 82.50 86 GLY A N 1
ATOM 648 C CA . GLY A 1 86 ? -3.426 5.991 23.438 1.00 82.50 86 GLY A CA 1
ATOM 649 C C . GLY A 1 86 ? -4.581 6.870 23.923 1.00 82.50 86 GLY A C 1
ATOM 650 O O . GLY A 1 86 ? -5.549 7.086 23.199 1.00 82.50 86 GLY A O 1
ATOM 651 N N . THR A 1 87 ? -4.458 7.428 25.128 1.00 79.75 87 THR A N 1
ATOM 652 C CA . THR A 1 87 ? -5.531 8.160 25.832 1.00 79.75 87 THR A CA 1
ATOM 653 C C . THR A 1 87 ? -6.145 9.320 25.034 1.00 79.75 87 THR A C 1
ATOM 655 O O . THR A 1 87 ? -7.303 9.661 25.246 1.00 79.75 87 THR A O 1
ATOM 658 N N . PHE A 1 88 ? -5.397 9.908 24.095 1.00 79.75 88 PHE A N 1
ATOM 659 C CA . PHE A 1 88 ? -5.832 11.041 23.267 1.00 79.75 88 PHE A CA 1
ATOM 660 C C . PHE A 1 88 ? -5.998 10.695 21.778 1.00 79.75 88 PHE A C 1
ATOM 662 O O . PHE A 1 88 ? -6.100 11.596 20.947 1.00 79.75 88 PHE A O 1
ATOM 669 N N . VAL A 1 89 ? -6.004 9.409 21.413 1.00 84.38 89 VAL A N 1
ATOM 670 C CA . VAL A 1 89 ? -6.080 8.970 20.013 1.00 84.38 89 VAL A CA 1
ATOM 671 C C . VAL A 1 89 ? -7.452 8.365 19.721 1.00 84.38 89 VAL A C 1
ATOM 673 O O . VAL A 1 89 ? -7.883 7.424 20.382 1.00 84.38 89 VAL A O 1
ATOM 676 N N . GLY A 1 90 ? -8.141 8.891 18.706 1.00 89.25 90 GLY A N 1
ATOM 677 C CA . GLY A 1 90 ? -9.446 8.385 18.284 1.00 89.25 90 GLY A CA 1
ATOM 678 C C . GLY A 1 90 ? -9.348 7.182 17.342 1.00 89.25 90 GLY A C 1
ATOM 679 O O . GLY A 1 90 ? -8.472 7.128 16.477 1.00 89.25 90 GLY A O 1
ATOM 680 N N . VAL A 1 91 ? -10.323 6.272 17.430 1.00 91.31 91 VAL A N 1
ATOM 681 C CA . VAL A 1 91 ? -10.475 5.105 16.536 1.00 91.31 91 VAL A CA 1
ATOM 682 C C . VAL A 1 91 ? -10.393 5.511 15.062 1.00 91.31 91 VAL A C 1
ATOM 684 O O . VAL A 1 91 ? -9.598 4.960 14.305 1.00 91.31 91 VAL A O 1
ATOM 687 N N . ALA A 1 92 ? -11.153 6.534 14.659 1.00 93.12 92 ALA A N 1
ATOM 688 C CA . ALA A 1 92 ? -11.190 6.979 13.270 1.00 93.12 92 ALA A CA 1
ATOM 689 C C . ALA A 1 92 ? -9.830 7.487 12.765 1.00 93.12 92 ALA A C 1
ATOM 691 O O . ALA A 1 92 ? -9.434 7.179 11.640 1.00 93.12 92 ALA A O 1
ATOM 692 N N . SER A 1 93 ? -9.092 8.233 13.599 1.00 94.00 93 SER A N 1
ATOM 693 C CA . SER A 1 93 ? -7.747 8.695 13.247 1.00 94.00 93 SER A CA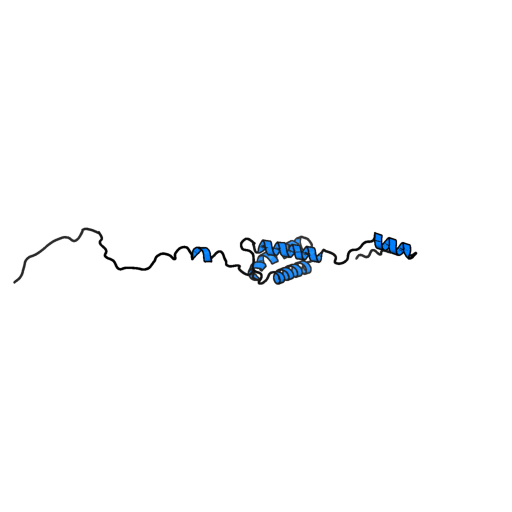 1
ATOM 694 C C . SER A 1 93 ? -6.761 7.539 13.116 1.00 94.00 93 SER A C 1
ATOM 696 O O . SER A 1 93 ? -5.989 7.529 12.162 1.00 94.00 93 SER A O 1
ATOM 698 N N . THR A 1 94 ? -6.826 6.544 14.006 1.00 94.19 94 THR A N 1
ATOM 699 C CA . THR A 1 94 ? -5.951 5.366 13.956 1.00 94.19 94 THR A CA 1
ATOM 700 C C . THR A 1 94 ? -6.233 4.494 12.739 1.00 94.19 94 THR A C 1
ATOM 702 O O . THR A 1 94 ? -5.301 4.066 12.061 1.00 94.19 94 THR A O 1
ATOM 705 N N . VAL A 1 95 ? -7.507 4.252 12.417 1.00 95.75 95 VAL A N 1
ATOM 706 C CA . VAL A 1 95 ? -7.892 3.511 11.207 1.00 95.75 95 VAL A CA 1
ATOM 707 C C . VAL A 1 95 ? -7.377 4.237 9.968 1.00 95.75 95 VAL A C 1
ATOM 709 O O . VAL A 1 95 ? -6.725 3.628 9.122 1.00 95.75 95 VAL A O 1
ATOM 712 N N . LYS A 1 96 ? -7.591 5.555 9.886 1.00 95.88 96 LYS A N 1
ATOM 713 C CA . LYS A 1 96 ? -7.136 6.363 8.752 1.00 95.88 96 LYS A CA 1
ATOM 714 C C . LYS A 1 96 ? -5.611 6.360 8.611 1.00 95.88 96 LYS A C 1
ATOM 716 O O . LYS A 1 96 ? -5.123 6.164 7.502 1.00 95.88 96 LYS A O 1
ATOM 721 N N . SER A 1 97 ? -4.857 6.554 9.696 1.00 95.88 97 SER A N 1
ATOM 722 C CA . SER A 1 97 ? -3.388 6.541 9.643 1.00 95.88 97 SER A CA 1
ATOM 723 C C . SER A 1 97 ? -2.859 5.173 9.215 1.00 95.88 97 SER A C 1
ATOM 725 O O . SER A 1 97 ? -2.007 5.085 8.336 1.00 95.88 97 SER A O 1
ATOM 727 N N . THR A 1 98 ? -3.430 4.102 9.763 1.00 96.12 98 THR A N 1
ATOM 728 C CA . THR A 1 98 ? -3.028 2.725 9.455 1.00 96.12 98 THR A CA 1
ATOM 729 C C . THR A 1 98 ? -3.347 2.349 8.010 1.00 96.12 98 THR A C 1
ATOM 731 O O . THR A 1 98 ? -2.558 1.659 7.366 1.00 96.12 98 THR A O 1
ATOM 734 N N . LEU A 1 99 ? -4.469 2.833 7.473 1.00 97.19 99 LEU A N 1
ATOM 735 C CA . LEU A 1 99 ? -4.819 2.666 6.064 1.00 97.19 99 LEU A CA 1
ATOM 736 C C . LEU A 1 99 ? -3.840 3.404 5.143 1.00 97.19 99 LEU A C 1
ATOM 738 O O . LEU A 1 99 ? -3.414 2.846 4.136 1.00 97.19 99 LEU A O 1
ATOM 742 N N . VAL A 1 100 ? -3.448 4.633 5.495 1.00 96.75 100 VAL A N 1
ATOM 743 C CA . VAL A 1 100 ? -2.438 5.392 4.739 1.00 96.75 100 VAL A CA 1
ATOM 744 C C . VAL A 1 100 ? -1.094 4.663 4.744 1.00 96.75 100 VAL A C 1
ATOM 746 O O . VAL A 1 100 ? -0.478 4.529 3.691 1.00 96.75 100 VAL A O 1
ATOM 749 N N . GLU A 1 101 ? -0.659 4.132 5.889 1.00 96.31 101 GLU A N 1
ATOM 750 C CA . GLU A 1 101 ? 0.553 3.305 5.963 1.00 96.31 101 GLU A CA 1
ATOM 751 C C . GLU A 1 101 ? 0.472 2.083 5.040 1.00 96.31 101 GLU A C 1
ATOM 753 O O . GLU A 1 101 ? 1.419 1.807 4.304 1.00 96.31 101 GLU A O 1
ATOM 758 N N . ALA A 1 102 ? -0.658 1.368 5.052 1.00 95.19 102 ALA A N 1
ATOM 759 C CA . ALA A 1 102 ? -0.867 0.198 4.202 1.00 95.19 102 ALA A CA 1
ATOM 760 C C . ALA A 1 102 ? -0.817 0.562 2.707 1.00 95.19 102 ALA A C 1
ATOM 762 O O . ALA A 1 102 ? -0.182 -0.140 1.921 1.00 95.19 102 ALA A O 1
ATOM 763 N N . LEU A 1 103 ? -1.418 1.691 2.320 1.00 95.25 103 LEU A N 1
ATOM 764 C CA . LEU A 1 103 ? -1.362 2.210 0.952 1.00 95.25 103 LEU A CA 1
ATOM 765 C C . LEU A 1 103 ? 0.064 2.569 0.531 1.00 95.25 103 LEU A C 1
ATOM 767 O O . LEU A 1 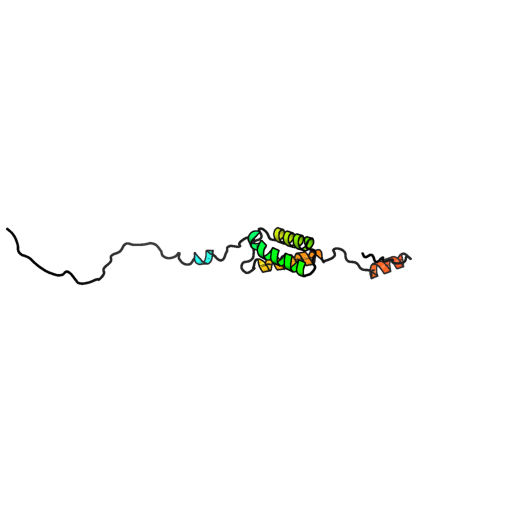103 ? 0.491 2.187 -0.555 1.00 95.25 103 LEU A O 1
ATOM 771 N N . VAL A 1 104 ? 0.819 3.264 1.386 1.00 95.69 104 VAL A N 1
ATOM 772 C CA . VAL A 1 104 ? 2.221 3.606 1.103 1.00 95.69 104 VAL A CA 1
ATOM 773 C C . VAL A 1 104 ? 3.050 2.341 0.923 1.00 95.69 104 VAL A C 1
ATOM 775 O O . VAL A 1 104 ? 3.825 2.258 -0.025 1.00 95.69 104 VAL A O 1
ATOM 778 N N . GLN A 1 105 ? 2.871 1.337 1.783 1.00 93.00 105 GLN A N 1
ATOM 779 C CA . GLN A 1 105 ? 3.575 0.060 1.661 1.00 93.00 105 GLN A CA 1
ATOM 780 C C . GLN A 1 105 ? 3.226 -0.688 0.370 1.00 93.00 105 GLN A C 1
ATOM 782 O O . GLN A 1 105 ? 4.116 -1.270 -0.245 1.00 93.00 105 GLN A O 1
ATOM 787 N N . LEU A 1 106 ? 1.959 -0.660 -0.051 1.00 92.25 106 LEU A N 1
ATOM 788 C CA . LEU A 1 106 ? 1.495 -1.315 -1.275 1.00 92.25 106 LEU A CA 1
ATOM 789 C C . LEU A 1 106 ? 1.986 -0.603 -2.545 1.00 92.25 106 LEU A C 1
ATOM 791 O O . LEU A 1 106 ? 2.371 -1.265 -3.505 1.00 92.25 106 LEU A O 1
ATOM 795 N N . LEU A 1 107 ? 1.994 0.733 -2.547 1.00 94.12 107 LEU A N 1
ATOM 796 C CA . LEU A 1 107 ? 2.422 1.550 -3.689 1.00 94.12 107 LEU A CA 1
ATOM 797 C C . LEU A 1 107 ? 3.944 1.714 -3.780 1.00 94.12 107 LEU A C 1
ATOM 799 O O . LEU A 1 107 ? 4.460 2.098 -4.829 1.00 94.12 107 LEU A O 1
ATOM 803 N N . SER A 1 108 ? 4.673 1.435 -2.699 1.00 94.06 108 SER A N 1
ATOM 804 C CA . SER A 1 108 ? 6.130 1.539 -2.687 1.00 94.06 108 SER A CA 1
ATOM 805 C C . SER A 1 108 ? 6.765 0.296 -3.320 1.00 94.06 108 SER A C 1
ATOM 807 O O . SER A 1 108 ? 6.643 -0.807 -2.778 1.00 94.06 108 SER A O 1
ATOM 809 N N . PRO A 1 109 ? 7.494 0.430 -4.441 1.00 90.44 109 PRO A N 1
ATOM 810 C CA . PRO A 1 109 ? 8.158 -0.704 -5.066 1.00 90.44 109 PRO A CA 1
ATOM 811 C C . PRO A 1 109 ? 9.289 -1.229 -4.171 1.00 90.44 109 PRO A C 1
ATOM 813 O O . PRO A 1 109 ? 10.118 -0.471 -3.670 1.00 90.44 109 PRO A O 1
ATOM 816 N N . LYS A 1 110 ? 9.374 -2.556 -4.009 1.00 89.25 110 LYS A N 1
ATOM 817 C CA . LYS A 1 110 ? 10.456 -3.203 -3.238 1.00 89.25 110 LYS A CA 1
ATOM 818 C C . LYS A 1 110 ? 11.811 -3.144 -3.942 1.00 89.25 110 LYS A C 1
ATOM 820 O O . LYS A 1 110 ? 12.851 -3.220 -3.292 1.00 89.25 110 LYS A O 1
ATOM 825 N N . ARG A 1 111 ? 11.810 -3.051 -5.275 1.00 89.88 111 ARG A N 1
ATOM 826 C CA . ARG A 1 111 ? 13.028 -2.986 -6.087 1.00 89.88 111 ARG A CA 1
ATOM 827 C C . ARG A 1 111 ? 13.228 -1.578 -6.616 1.00 89.88 111 ARG A C 1
ATOM 829 O O . ARG A 1 111 ? 12.311 -0.980 -7.169 1.00 89.88 111 ARG A O 1
ATOM 836 N N . ARG A 1 112 ? 14.451 -1.075 -6.463 1.00 88.00 112 ARG A N 1
ATOM 837 C CA . ARG A 1 112 ? 14.887 0.167 -7.100 1.00 88.00 112 ARG A CA 1
ATOM 838 C C . ARG A 1 112 ? 15.314 -0.147 -8.526 1.00 88.00 112 ARG A C 1
ATOM 840 O O . ARG A 1 112 ? 16.085 -1.080 -8.735 1.00 88.00 112 ARG A O 1
ATOM 847 N N . VAL A 1 113 ? 14.822 0.634 -9.478 1.00 92.12 113 VAL A N 1
ATOM 848 C CA . VAL A 1 113 ? 15.215 0.551 -10.887 1.00 92.12 113 VAL A CA 1
ATOM 849 C C . VAL A 1 113 ? 16.120 1.743 -11.178 1.00 92.12 113 VAL A C 1
ATOM 851 O O . VAL A 1 113 ? 15.723 2.882 -10.942 1.00 92.12 113 VAL A O 1
ATOM 854 N N . ASN A 1 114 ? 17.343 1.489 -11.648 1.00 95.12 114 ASN A N 1
ATOM 855 C CA . ASN A 1 114 ? 18.268 2.534 -12.082 1.00 95.12 114 ASN A CA 1
ATOM 856 C C . ASN A 1 114 ? 18.682 2.270 -13.529 1.00 95.12 114 ASN A C 1
ATOM 858 O O . ASN A 1 114 ? 19.694 1.628 -13.797 1.00 95.12 114 ASN A O 1
ATOM 862 N N . ILE A 1 115 ? 17.894 2.823 -14.447 1.00 95.94 115 ILE A N 1
ATOM 863 C CA . ILE A 1 115 ? 18.052 2.621 -15.889 1.00 95.94 115 ILE A CA 1
ATOM 864 C C . ILE A 1 115 ? 19.444 3.062 -16.361 1.00 95.94 115 ILE A C 1
ATOM 866 O O . ILE A 1 115 ? 20.058 2.378 -17.170 1.00 95.94 115 ILE A O 1
ATOM 870 N N . LEU A 1 116 ? 19.986 4.164 -15.829 1.00 96.44 116 LEU A N 1
ATOM 871 C CA . LEU A 1 116 ? 21.297 4.675 -16.248 1.00 96.44 116 LEU A CA 1
ATOM 872 C C . LEU A 1 116 ? 22.426 3.700 -15.916 1.00 96.44 116 LEU A C 1
ATOM 874 O O . LEU A 1 116 ? 23.326 3.490 -16.728 1.00 96.44 116 LEU A O 1
ATOM 878 N N . ARG A 1 117 ? 22.369 3.085 -14.731 1.00 96.56 117 ARG A N 1
ATOM 879 C CA . ARG A 1 117 ? 23.330 2.050 -14.344 1.00 96.56 117 ARG A CA 1
ATOM 880 C C . ARG A 1 117 ? 23.232 0.846 -15.283 1.00 96.56 117 ARG A C 1
ATOM 882 O O . ARG A 1 117 ? 24.266 0.380 -15.755 1.00 96.56 117 ARG A O 1
ATOM 889 N N . ASP A 1 118 ? 22.017 0.395 -15.577 1.00 95.75 118 ASP A N 1
ATOM 890 C CA . ASP A 1 118 ? 21.788 -0.774 -16.430 1.00 95.75 118 ASP A CA 1
ATOM 891 C C . ASP A 1 118 ? 22.241 -0.522 -17.884 1.00 95.75 118 ASP A C 1
ATOM 893 O O . ASP A 1 118 ? 22.801 -1.408 -18.533 1.00 95.75 118 ASP A O 1
ATOM 897 N N . VAL A 1 119 ? 22.068 0.706 -18.390 1.00 97.56 119 VAL A N 1
ATOM 898 C CA . VAL A 1 119 ? 22.547 1.133 -19.718 1.00 97.56 119 VAL A CA 1
ATOM 899 C C . VAL A 1 119 ? 24.076 1.143 -19.787 1.00 97.56 119 VAL A C 1
ATOM 901 O O . VAL A 1 119 ? 24.647 0.621 -20.745 1.00 97.56 119 VAL A O 1
ATOM 904 N N . LEU A 1 120 ? 24.756 1.694 -18.774 1.00 97.56 120 LEU A N 1
ATOM 905 C CA . LEU A 1 120 ? 26.225 1.715 -18.722 1.00 97.56 120 LEU A CA 1
ATOM 906 C C . LEU A 1 120 ? 26.818 0.302 -18.653 1.00 97.56 120 LEU A C 1
ATOM 908 O O . LEU A 1 120 ? 27.863 0.032 -19.246 1.00 97.56 120 LEU A O 1
ATOM 912 N N . GLU A 1 121 ? 26.159 -0.606 -17.937 1.00 96.88 121 GLU A N 1
ATOM 913 C CA . GLU A 1 121 ? 26.559 -2.010 -17.867 1.00 96.88 121 GLU A CA 1
ATOM 914 C C . GLU A 1 121 ? 26.405 -2.705 -19.229 1.00 96.88 121 GLU A C 1
ATOM 916 O O . GLU A 1 121 ? 27.342 -3.354 -19.694 1.00 96.88 121 GLU A O 1
ATOM 921 N N . ALA A 1 122 ? 25.287 -2.481 -19.930 1.00 97.38 122 ALA A N 1
ATOM 922 C CA . ALA A 1 122 ? 25.078 -2.997 -21.283 1.00 97.38 122 ALA A CA 1
ATOM 923 C C . ALA A 1 122 ? 26.136 -2.480 -22.279 1.00 97.38 122 ALA A C 1
ATOM 925 O O . ALA A 1 122 ? 26.687 -3.269 -23.052 1.00 97.38 122 ALA A O 1
ATOM 926 N N . GLN A 1 123 ? 26.490 -1.191 -22.199 1.00 97.12 123 GLN A N 1
ATOM 927 C CA . GLN A 1 123 ? 27.551 -0.596 -23.015 1.00 97.12 123 GLN A CA 1
ATOM 928 C C . GLN A 1 123 ? 28.902 -1.292 -22.788 1.00 97.12 123 GLN A C 1
ATOM 930 O O . GLN A 1 123 ? 29.578 -1.640 -23.754 1.00 97.12 123 GLN A O 1
ATOM 935 N N . ARG A 1 124 ? 29.296 -1.534 -21.526 1.00 97.56 124 ARG A N 1
ATOM 936 C CA . ARG A 1 124 ? 30.553 -2.238 -21.192 1.00 97.56 124 ARG A CA 1
ATOM 937 C C . ARG A 1 124 ? 30.585 -3.657 -21.756 1.00 97.56 124 ARG A C 1
ATOM 939 O O . ARG A 1 124 ? 31.630 -4.126 -22.199 1.00 97.56 124 ARG A O 1
ATOM 946 N N . SER A 1 125 ? 29.436 -4.323 -21.785 1.00 96.94 125 SER A N 1
ATOM 947 C CA . SER A 1 125 ? 29.271 -5.649 -22.385 1.00 96.94 125 SER A CA 1
ATOM 948 C C . SER A 1 125 ? 29.078 -5.627 -23.907 1.00 96.94 125 SER A C 1
ATOM 950 O O . SER A 1 125 ? 28.742 -6.664 -24.472 1.00 96.94 125 SER A O 1
ATOM 952 N N . HIS A 1 126 ? 29.279 -4.482 -24.574 1.00 97.12 126 HIS A N 1
ATOM 953 C CA . HIS A 1 126 ? 29.146 -4.317 -26.027 1.00 97.12 126 HIS A CA 1
ATOM 954 C C . HIS A 1 126 ? 27.790 -4.791 -26.574 1.00 97.12 126 HIS A C 1
ATOM 956 O O . HIS A 1 126 ? 27.699 -5.316 -27.683 1.00 97.12 126 HIS A O 1
ATOM 962 N N . ARG A 1 127 ? 26.719 -4.605 -25.792 1.00 97.75 127 ARG A N 1
ATOM 963 C CA . ARG A 1 127 ? 25.357 -4.980 -26.182 1.00 97.75 127 ARG A CA 1
ATOM 964 C C . ARG A 1 127 ? 24.393 -3.797 -26.045 1.00 97.75 127 ARG A C 1
ATOM 966 O O . ARG A 1 127 ? 24.555 -2.986 -25.133 1.00 97.75 127 ARG A O 1
ATOM 973 N N . PRO A 1 128 ? 23.362 -3.695 -26.900 1.00 97.00 128 PRO A N 1
ATOM 974 C CA . PRO A 1 128 ? 22.335 -2.674 -26.735 1.00 97.00 128 PRO A CA 1
ATOM 975 C C . PRO A 1 128 ? 21.515 -2.916 -25.458 1.00 97.00 128 PRO A C 1
ATOM 977 O O . PRO A 1 128 ? 21.241 -4.059 -25.082 1.00 97.00 128 PRO A O 1
ATOM 980 N N . TYR A 1 129 ? 21.090 -1.834 -24.804 1.00 97.50 129 TYR A N 1
ATOM 981 C CA . TYR A 1 129 ? 20.064 -1.887 -23.762 1.00 97.50 129 TYR A CA 1
ATOM 982 C C . TYR A 1 129 ? 18.683 -1.876 -24.426 1.00 97.50 129 TYR A C 1
ATOM 984 O O . TYR A 1 129 ? 18.352 -0.935 -25.145 1.00 97.50 129 TYR A O 1
ATOM 992 N N . VAL A 1 130 ? 17.888 -2.924 -24.205 1.00 96.44 130 VAL A N 1
ATOM 993 C CA . VAL A 1 130 ? 16.558 -3.085 -24.811 1.00 96.44 130 VAL A CA 1
ATOM 994 C C . VAL A 1 130 ? 15.494 -2.954 -23.727 1.00 96.44 130 VAL A C 1
ATOM 996 O O . VAL A 1 130 ? 15.535 -3.669 -22.727 1.00 96.44 130 VAL A O 1
ATOM 999 N N . MET A 1 131 ? 14.531 -2.057 -23.940 1.00 96.44 131 MET A N 1
ATOM 1000 C CA . MET A 1 131 ? 13.349 -1.886 -23.095 1.00 96.44 131 MET A CA 1
ATOM 1001 C C . MET A 1 131 ? 12.101 -2.149 -23.934 1.00 96.44 131 MET A C 1
ATOM 1003 O O . MET A 1 131 ? 11.924 -1.550 -24.993 1.00 96.44 131 MET A O 1
ATOM 1007 N N . THR A 1 132 ? 11.236 -3.037 -23.454 1.00 96.75 132 THR A N 1
ATOM 1008 C CA . THR A 1 132 ? 9.946 -3.328 -24.085 1.00 96.75 132 THR A CA 1
ATOM 1009 C C . THR A 1 132 ? 8.840 -2.690 -23.263 1.00 96.75 132 THR A C 1
ATOM 1011 O O . THR A 1 132 ? 8.755 -2.907 -22.055 1.00 96.75 132 THR A O 1
ATOM 1014 N N . PHE A 1 133 ? 7.991 -1.912 -23.926 1.00 96.75 133 PHE A N 1
ATOM 1015 C CA . PHE A 1 133 ? 6.785 -1.357 -23.330 1.00 96.75 133 PHE A CA 1
ATOM 1016 C C . PHE A 1 133 ? 5.617 -2.277 -23.664 1.00 96.75 133 PHE A C 1
ATOM 1018 O O . PHE A 1 133 ? 5.340 -2.532 -24.834 1.00 96.75 133 PHE A O 1
ATOM 1025 N N . CYS A 1 134 ? 4.955 -2.782 -22.629 1.00 96.06 134 CYS A N 1
ATOM 1026 C CA . CYS A 1 134 ? 3.795 -3.653 -22.750 1.00 96.06 134 CYS A CA 1
ATOM 1027 C C . CYS A 1 134 ? 2.624 -2.995 -22.018 1.00 96.06 134 CYS A C 1
ATOM 1029 O O . CYS A 1 134 ? 2.804 -2.457 -20.925 1.00 96.06 134 CYS A O 1
ATOM 1031 N N . GLY A 1 135 ? 1.434 -3.073 -22.596 1.00 95.50 135 GLY A N 1
ATOM 1032 C CA . GLY A 1 135 ? 0.188 -2.596 -22.008 1.00 95.50 135 GLY A CA 1
ATOM 1033 C C . GLY A 1 135 ? -0.986 -3.286 -22.690 1.00 95.50 135 GLY A C 1
ATOM 1034 O O . GLY A 1 135 ? -0.834 -3.767 -23.814 1.00 95.50 135 GLY A O 1
ATOM 1035 N N . ALA A 1 136 ? -2.103 -3.384 -21.977 1.00 77.75 136 ALA A N 1
ATOM 1036 C CA . ALA A 1 136 ? -3.379 -3.835 -22.524 1.00 77.75 136 ALA A CA 1
ATOM 1037 C C . ALA A 1 136 ? -4.195 -2.636 -23.016 1.00 77.75 136 ALA A C 1
ATOM 1039 O O . ALA A 1 136 ? -4.011 -1.539 -22.434 1.00 77.75 136 ALA A O 1
#

Radius of gyration: 38.52 Å; chains: 1; bounding box: 95×32×118 Å

Foldseek 3Di:
DDDDDDDDDPDDDDDDDDDDDDDDDPPPDPVVVCVVQPDQDQDALVQQVVLLVVQLVVCVVVVDDSVRSVVLSVVLSVVRGRDGDDSPDDSNNSSVVSSVVSVCVVPDDPDDDDVVVVQVVCVVVVHGDDDDDDDD